Protein AF-A0A2K5JQI9-F1 (afdb_monomer)

InterPro domains:
  IPR001909 Krueppel-associated box [PF01352] (11-50)
  IPR001909 Krueppel-associated box [PS50805] (11-50)
  IPR001909 Krueppel-associated box [SM00349] (11-50)
  IPR001909 Krueppel-associated box [cd07765] (11-50)
  IPR036051 Krueppel-associated box domain superfamily [SSF109640] (7-50)
  IPR050169 Krueppel C2H2-type zinc-finger [PTHR23232] (8-49)

Secondary structure (DSSP, 8-state):
-PPP--------HHHH-----HHHHHH--HHHHHHHHHHHHHHHHHHHT-

Sequence (50 aa):
MFPPARGKELLSFEDVAMYFTREEWGHLDWGQKDLYRDVMLENYRNMVLL

Radius of gyration: 16.58 Å; Cα contacts (8 Å, |Δi|>4): 4; chains: 1; bounding box: 28×17×52 Å

pLDDT: mean 77.34, std 13.08, range [50.06, 95.06]

Organism: Colobus angolensis palliatus (NCBI:txid336983)

Mean predicted aligned error: 10.17 Å

Solvent-accessible surface area (backbone atoms only — not comparable to full-atom values): 3363 Å² total; per-residue (Å²): 136,77,81,78,79,76,72,87,78,78,78,52,70,75,80,73,58,86,82,74,53,76,68,56,54,68,72,50,53,71,67,58,54,50,52,50,50,52,54,51,51,51,50,52,54,58,61,74,74,109

Structure (mmCIF, N/CA/C/O backbone):
data_AF-A0A2K5JQI9-F1
#
_entry.id   AF-A0A2K5JQI9-F1
#
loop_
_atom_site.group_PDB
_atom_site.id
_atom_site.type_symbol
_atom_site.label_atom_id
_atom_site.label_alt_id
_atom_site.label_comp_id
_atom_site.label_asym_id
_atom_site.label_entity_id
_atom_site.label_seq_id
_atom_site.pdbx_PDB_ins_code
_atom_site.Cartn_x
_atom_site.Cartn_y
_atom_site.Cartn_z
_atom_site.occupancy
_atom_site.B_iso_or_equiv
_atom_site.auth_seq_id
_atom_site.auth_comp_id
_atom_site.auth_asym_id
_atom_site.auth_atom_id
_atom_site.pdbx_PDB_model_num
ATOM 1 N N . MET A 1 1 ? 10.858 -4.905 43.047 1.00 51.03 1 MET A N 1
ATOM 2 C CA . MET A 1 1 ? 10.803 -3.771 42.103 1.00 51.03 1 MET A CA 1
ATOM 3 C C . MET A 1 1 ? 10.388 -4.342 40.757 1.00 51.03 1 MET A C 1
ATOM 5 O O . MET A 1 1 ? 11.169 -5.069 40.162 1.00 51.03 1 MET A O 1
ATOM 9 N N . PHE A 1 2 ? 9.130 -4.151 40.361 1.00 55.62 2 PHE A N 1
ATOM 10 C CA . PHE A 1 2 ? 8.619 -4.570 39.052 1.00 55.62 2 PHE A CA 1
ATOM 11 C C . PHE A 1 2 ? 8.838 -3.417 38.067 1.00 55.62 2 PHE A C 1
ATOM 13 O O . PHE A 1 2 ? 8.708 -2.264 38.491 1.00 55.62 2 PHE A O 1
ATOM 20 N N . PRO A 1 3 ? 9.188 -3.673 36.795 1.00 69.44 3 PRO A N 1
ATOM 21 C CA . PRO A 1 3 ? 9.253 -2.595 35.822 1.00 69.44 3 PRO A CA 1
ATOM 22 C C . PRO A 1 3 ? 7.852 -1.974 35.695 1.00 69.44 3 PRO A C 1
ATOM 24 O O . PRO A 1 3 ? 6.863 -2.714 35.749 1.00 69.44 3 PRO A O 1
ATOM 27 N N . PRO A 1 4 ? 7.735 -0.640 35.568 1.00 63.38 4 PRO A N 1
ATOM 28 C CA . PRO A 1 4 ? 6.439 -0.020 35.352 1.00 63.38 4 PRO A CA 1
ATOM 29 C C . PRO A 1 4 ? 5.835 -0.602 34.072 1.00 63.38 4 PRO A C 1
ATOM 31 O O . PRO A 1 4 ? 6.524 -0.751 33.059 1.00 63.38 4 PRO A O 1
ATOM 34 N N . ALA A 1 5 ? 4.558 -0.982 34.144 1.00 65.31 5 ALA A N 1
ATOM 35 C CA . ALA A 1 5 ? 3.807 -1.439 32.989 1.00 65.31 5 ALA A CA 1
ATOM 36 C C . ALA A 1 5 ? 3.879 -0.341 31.922 1.00 65.31 5 ALA A C 1
ATOM 38 O O . ALA A 1 5 ? 3.358 0.757 32.124 1.00 65.31 5 ALA A O 1
ATOM 39 N N . ARG A 1 6 ? 4.586 -0.621 30.820 1.00 66.69 6 ARG A N 1
ATOM 40 C CA . ARG A 1 6 ? 4.598 0.252 29.646 1.00 66.69 6 ARG A CA 1
ATOM 41 C C . ARG A 1 6 ? 3.142 0.468 29.247 1.00 66.69 6 ARG A C 1
ATOM 43 O O . ARG A 1 6 ? 2.388 -0.502 29.142 1.00 66.69 6 ARG A O 1
ATOM 50 N N . GLY A 1 7 ? 2.738 1.735 29.154 1.00 63.06 7 GLY A N 1
ATOM 51 C CA . GLY A 1 7 ? 1.386 2.113 28.762 1.00 63.06 7 GLY A CA 1
ATOM 52 C C . GLY A 1 7 ? 0.993 1.378 27.486 1.00 63.06 7 GLY A C 1
ATOM 53 O O . GLY A 1 7 ? 1.852 1.041 26.675 1.00 63.06 7 GLY A O 1
ATOM 54 N N . LYS A 1 8 ? -0.299 1.083 27.334 1.00 64.06 8 LYS A N 1
ATOM 55 C CA . LYS A 1 8 ? -0.842 0.532 26.092 1.00 64.06 8 LYS A CA 1
ATOM 56 C C . LYS A 1 8 ? -0.550 1.541 24.978 1.00 64.06 8 LYS A C 1
ATOM 58 O O . LYS A 1 8 ? -1.282 2.517 24.846 1.00 64.06 8 LYS A O 1
ATOM 63 N N . GLU A 1 9 ? 0.544 1.349 24.252 1.00 71.56 9 GLU A N 1
ATOM 64 C CA . GLU A 1 9 ? 0.840 2.109 23.044 1.00 71.56 9 GLU A CA 1
ATOM 65 C C . GLU A 1 9 ? -0.249 1.749 22.035 1.00 71.56 9 GLU A C 1
ATOM 67 O O . GLU A 1 9 ? -0.354 0.611 21.576 1.00 71.56 9 GLU A O 1
ATOM 72 N N . LEU A 1 10 ? -1.150 2.701 21.796 1.00 72.00 10 LEU A N 1
ATOM 73 C CA . LEU A 1 10 ? -2.135 2.599 20.733 1.00 72.00 10 LEU A CA 1
ATOM 74 C C . LEU A 1 10 ? -1.372 2.758 19.424 1.00 72.00 10 LEU A C 1
ATOM 76 O O . LEU A 1 10 ? -0.891 3.848 19.129 1.00 72.00 10 LEU A O 1
ATOM 80 N N . LEU A 1 11 ? -1.245 1.663 18.679 1.00 70.25 11 LEU A N 1
ATOM 81 C CA . LEU A 1 11 ? -0.707 1.704 17.328 1.00 70.25 11 LEU A CA 1
ATOM 82 C C . LEU A 1 11 ? -1.710 2.430 16.435 1.00 70.25 11 LEU A C 1
ATOM 84 O O . LEU A 1 11 ? -2.897 2.090 16.402 1.00 70.25 11 LEU A O 1
ATOM 88 N N . SER A 1 12 ? -1.228 3.448 15.739 1.00 73.31 12 SER A N 1
ATOM 89 C CA . SER A 1 12 ? -1.967 4.090 14.669 1.00 73.31 12 SER A CA 1
ATOM 90 C C . SER A 1 12 ? -1.953 3.196 13.430 1.00 73.31 12 SER A C 1
ATOM 92 O O . SER A 1 12 ? -1.115 2.305 13.277 1.00 73.31 12 SER A O 1
ATOM 94 N N . PHE A 1 13 ? -2.886 3.437 12.512 1.00 70.06 13 PHE A N 1
ATOM 95 C CA . PHE A 1 13 ? -2.874 2.753 11.222 1.00 70.06 13 PHE A CA 1
ATOM 96 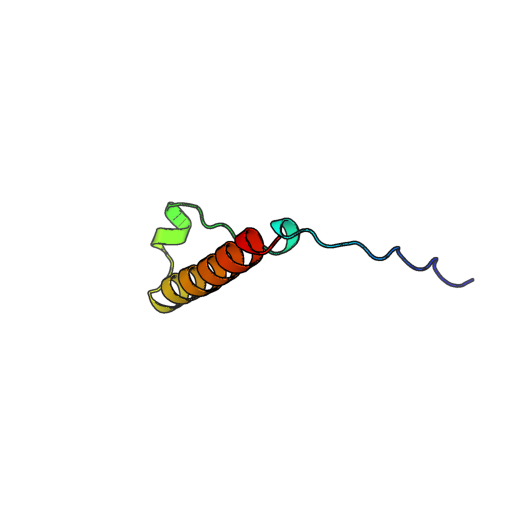C C . PHE A 1 13 ? -1.565 3.013 10.453 1.00 70.06 13 PHE A C 1
ATOM 98 O O . PHE A 1 13 ? -1.077 2.132 9.753 1.00 70.06 13 PHE A O 1
ATOM 105 N N . GLU A 1 14 ? -0.956 4.186 10.633 1.00 74.75 14 GLU A N 1
ATOM 106 C CA . GL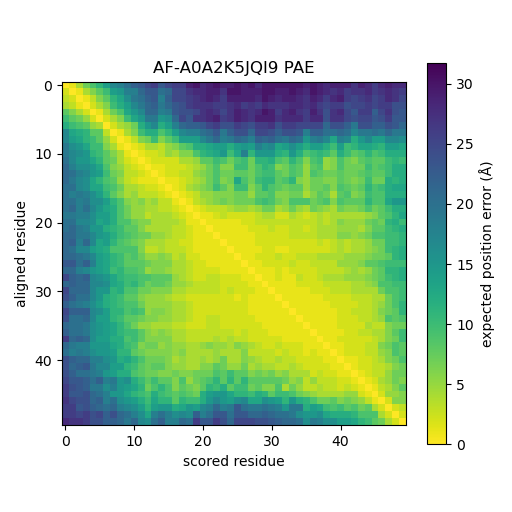U A 1 14 ? 0.321 4.552 10.013 1.00 74.75 14 GLU A CA 1
ATOM 107 C C . GLU A 1 14 ? 1.485 3.683 10.507 1.00 74.75 14 GLU A C 1
ATOM 109 O O . GLU A 1 14 ? 2.395 3.404 9.733 1.00 74.75 14 GLU A O 1
ATOM 114 N N . ASP A 1 15 ? 1.421 3.181 11.745 1.00 76.81 15 ASP A N 1
ATOM 115 C CA . ASP A 1 15 ? 2.464 2.319 12.321 1.00 76.81 15 ASP A CA 1
ATOM 116 C C . ASP A 1 15 ? 2.481 0.907 11.712 1.00 76.81 15 ASP A C 1
ATOM 118 O O . ASP A 1 15 ? 3.470 0.183 11.837 1.00 76.81 15 ASP A O 1
ATOM 122 N N . VAL A 1 16 ? 1.388 0.495 11.061 1.00 72.62 16 VAL A N 1
ATOM 123 C CA . VAL A 1 16 ? 1.239 -0.837 10.446 1.00 72.62 16 VAL A CA 1
ATOM 124 C C . VAL A 1 16 ? 1.034 -0.789 8.931 1.00 72.62 16 VAL A C 1
ATOM 126 O O . VAL A 1 16 ? 1.143 -1.820 8.266 1.00 72.62 16 VAL A O 1
ATOM 129 N N . ALA A 1 17 ? 0.742 0.382 8.365 1.00 74.56 17 ALA A N 1
ATOM 130 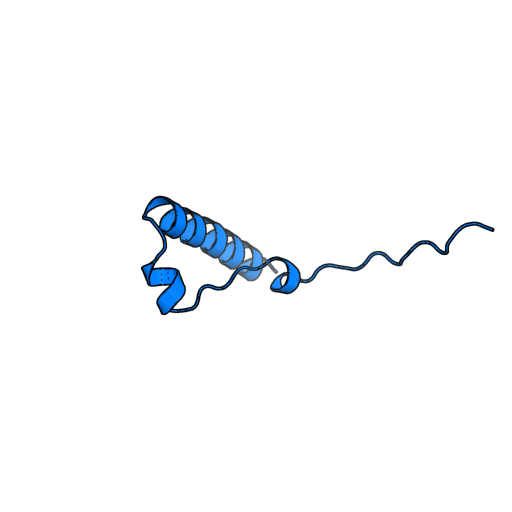C CA . ALA A 1 17 ? 0.535 0.551 6.936 1.00 74.56 17 ALA A CA 1
ATOM 131 C C . ALA A 1 17 ? 1.866 0.516 6.175 1.00 74.56 17 ALA A C 1
ATOM 133 O O . ALA A 1 17 ? 2.803 1.256 6.467 1.00 74.56 17 ALA A O 1
ATOM 134 N N . MET A 1 18 ? 1.926 -0.322 5.140 1.00 74.00 18 MET A N 1
ATOM 135 C CA . MET A 1 18 ? 3.059 -0.374 4.222 1.00 74.00 18 MET A CA 1
ATOM 136 C C . MET A 1 18 ? 2.718 0.396 2.947 1.00 74.00 18 MET A C 1
ATOM 138 O O . MET A 1 18 ? 1.770 0.055 2.237 1.00 74.00 18 MET A O 1
ATOM 142 N N . TYR A 1 19 ? 3.506 1.424 2.649 1.00 81.06 19 TYR A N 1
ATOM 143 C CA . TYR A 1 19 ? 3.393 2.203 1.421 1.00 81.06 19 TYR A CA 1
ATOM 144 C C . TYR A 1 19 ? 4.558 1.864 0.504 1.00 81.06 19 TYR A C 1
ATOM 146 O O . TYR A 1 19 ? 5.710 1.904 0.926 1.00 81.06 19 TYR A O 1
ATOM 154 N N . PHE A 1 20 ? 4.250 1.555 -0.751 1.00 86.31 20 PHE A N 1
ATOM 155 C CA . PHE A 1 20 ? 5.265 1.341 -1.772 1.00 86.31 20 PHE A CA 1
ATOM 156 C C . PHE A 1 20 ? 5.510 2.636 -2.538 1.00 86.31 20 PHE A C 1
ATOM 158 O O . PHE A 1 20 ? 4.571 3.294 -2.995 1.00 86.31 20 PHE A O 1
ATOM 165 N N . THR A 1 21 ? 6.779 2.974 -2.736 1.00 90.75 21 THR A N 1
ATOM 166 C CA . THR A 1 21 ? 7.184 3.936 -3.764 1.00 90.75 21 THR A CA 1
ATOM 167 C C . THR A 1 21 ? 6.888 3.386 -5.164 1.00 90.75 21 THR A C 1
ATOM 169 O O . THR A 1 21 ? 6.598 2.199 -5.350 1.00 90.75 21 THR A O 1
ATOM 172 N N . ARG A 1 22 ? 6.956 4.240 -6.193 1.00 88.31 22 ARG A N 1
ATOM 173 C CA . ARG A 1 22 ? 6.687 3.820 -7.579 1.00 88.31 22 ARG A CA 1
ATOM 174 C C . ARG A 1 22 ? 7.704 2.784 -8.059 1.00 88.31 22 ARG A C 1
ATOM 176 O O . ARG A 1 22 ? 7.352 1.862 -8.794 1.00 88.31 22 ARG A O 1
ATOM 183 N N . GLU A 1 23 ? 8.947 2.946 -7.632 1.00 94.12 23 GLU A N 1
ATOM 184 C CA . GLU A 1 23 ? 10.061 2.054 -7.907 1.00 94.12 23 GLU A CA 1
ATOM 185 C C . GLU A 1 23 ? 9.837 0.699 -7.229 1.00 94.12 23 GLU A C 1
ATOM 187 O O . GLU A 1 23 ? 9.888 -0.326 -7.905 1.00 94.12 23 GLU A O 1
ATOM 192 N N . GLU A 1 24 ? 9.505 0.667 -5.936 1.00 93.81 24 GLU A N 1
ATOM 193 C CA . GLU A 1 24 ? 9.216 -0.580 -5.209 1.00 93.81 24 GLU A CA 1
ATOM 194 C C . GLU A 1 24 ? 7.995 -1.303 -5.782 1.00 93.81 24 GLU A C 1
ATOM 196 O O . GLU A 1 24 ? 8.038 -2.514 -5.994 1.00 93.81 24 GLU A O 1
ATOM 201 N N . TRP A 1 25 ? 6.946 -0.561 -6.150 1.00 91.38 25 TRP A N 1
ATOM 202 C CA . TRP A 1 25 ? 5.767 -1.111 -6.819 1.00 91.38 25 TRP A CA 1
ATOM 203 C C . TRP A 1 25 ? 6.113 -1.832 -8.130 1.00 91.38 25 TRP A C 1
ATOM 205 O O . TRP A 1 25 ? 5.512 -2.853 -8.477 1.00 91.38 25 TRP A O 1
ATOM 215 N N . GLY A 1 26 ? 7.101 -1.321 -8.870 1.00 92.56 26 GLY A N 1
ATOM 216 C CA . GLY A 1 26 ? 7.610 -1.948 -10.089 1.00 92.56 26 GLY A CA 1
ATOM 217 C C . GLY A 1 26 ? 8.220 -3.332 -9.851 1.00 92.56 26 GLY A C 1
ATOM 218 O O . GLY A 1 26 ? 8.084 -4.199 -10.712 1.00 92.56 26 GLY A O 1
ATOM 219 N N . HIS A 1 27 ? 8.815 -3.552 -8.677 1.00 95.06 27 HIS A N 1
ATOM 220 C CA . HIS A 1 27 ? 9.486 -4.800 -8.307 1.00 95.06 27 HIS A CA 1
ATOM 221 C C . HIS A 1 27 ? 8.547 -5.852 -7.704 1.00 95.06 27 HIS A C 1
ATOM 223 O O . HIS A 1 27 ? 8.945 -7.009 -7.587 1.00 95.06 27 HIS A O 1
ATOM 229 N N . LEU A 1 28 ? 7.315 -5.479 -7.346 1.00 92.81 28 LEU A N 1
ATOM 230 C CA . LEU A 1 28 ? 6.340 -6.427 -6.813 1.00 92.81 28 LEU A CA 1
ATOM 231 C C . LEU A 1 28 ? 5.878 -7.417 -7.880 1.00 92.81 28 LEU A C 1
ATOM 233 O O . LEU A 1 28 ? 5.563 -7.033 -9.018 1.00 92.81 28 LEU A O 1
ATOM 237 N N . ASP A 1 29 ? 5.748 -8.675 -7.476 1.00 95.00 29 ASP A N 1
ATOM 238 C CA . ASP A 1 29 ? 5.073 -9.677 -8.285 1.00 95.00 29 ASP A CA 1
ATOM 239 C C . ASP A 1 29 ? 3.551 -9.438 -8.332 1.00 95.00 29 ASP A C 1
ATOM 241 O O . ASP A 1 29 ? 2.987 -8.560 -7.669 1.00 95.00 29 ASP A O 1
ATOM 245 N N . TRP A 1 30 ? 2.869 -10.200 -9.186 1.00 93.19 30 TRP A N 1
ATOM 246 C CA . TRP A 1 30 ? 1.426 -10.070 -9.365 1.00 93.19 30 TRP A CA 1
ATOM 247 C C . TRP A 1 30 ? 0.628 -10.395 -8.099 1.00 93.19 30 TRP A C 1
ATOM 249 O O . TRP A 1 30 ? -0.347 -9.700 -7.830 1.00 93.19 30 TRP A O 1
ATOM 259 N N . GLY A 1 31 ? 1.045 -11.389 -7.311 1.00 94.19 31 GLY A N 1
ATOM 260 C CA . GLY A 1 31 ? 0.359 -11.767 -6.074 1.00 94.19 31 GLY A CA 1
ATOM 261 C C . GLY A 1 31 ? 0.514 -10.710 -4.983 1.00 94.19 31 GLY A C 1
ATOM 262 O O . GLY A 1 31 ? -0.440 -10.405 -4.275 1.00 94.19 31 GLY A O 1
ATOM 263 N N . GLN A 1 32 ? 1.681 -10.075 -4.895 1.00 91.25 32 GLN A N 1
ATOM 264 C CA . GLN A 1 32 ? 1.926 -8.967 -3.971 1.00 91.25 32 GLN A CA 1
ATOM 265 C C . GLN A 1 32 ? 1.091 -7.727 -4.316 1.00 91.25 32 GLN A C 1
ATOM 267 O O . GLN A 1 32 ? 0.559 -7.066 -3.424 1.00 91.25 32 GLN A O 1
ATOM 272 N N . LYS A 1 33 ? 0.941 -7.419 -5.609 1.00 92.06 33 LYS A N 1
ATOM 273 C CA . LYS A 1 33 ? 0.083 -6.316 -6.072 1.00 92.06 33 LYS A CA 1
ATOM 274 C C . LYS A 1 33 ? -1.396 -6.579 -5.803 1.00 92.06 33 LYS A C 1
ATOM 276 O O . LYS A 1 33 ? -2.122 -5.635 -5.495 1.00 92.06 33 LYS A O 1
ATOM 281 N N . ASP A 1 34 ? -1.827 -7.829 -5.935 1.00 92.88 34 ASP A N 1
ATOM 282 C CA . ASP A 1 34 ? -3.199 -8.249 -5.642 1.00 92.88 34 ASP A CA 1
ATOM 283 C C . ASP A 1 34 ? -3.492 -8.141 -4.141 1.00 92.88 34 ASP A C 1
ATOM 285 O O . ASP A 1 34 ? -4.415 -7.437 -3.738 1.00 92.88 34 ASP A O 1
ATOM 289 N N . LEU A 1 35 ? -2.597 -8.676 -3.305 1.00 89.31 35 LEU A N 1
ATOM 290 C CA . LEU A 1 35 ? -2.692 -8.563 -1.851 1.00 89.31 35 LEU A CA 1
ATOM 291 C C . LEU A 1 35 ? -2.726 -7.102 -1.380 1.00 89.31 35 LEU A C 1
ATOM 293 O O . LEU A 1 35 ? -3.520 -6.750 -0.511 1.00 89.31 35 LEU A O 1
ATOM 297 N N . TYR A 1 36 ? -1.897 -6.227 -1.961 1.00 88.25 36 TYR A N 1
ATOM 298 C CA . TYR A 1 36 ? -1.936 -4.798 -1.643 1.00 88.25 36 TYR A CA 1
ATOM 299 C C . TYR A 1 36 ? -3.296 -4.174 -1.975 1.00 88.25 36 TYR A C 1
ATOM 301 O O . TYR A 1 36 ? -3.810 -3.375 -1.195 1.00 88.25 36 TYR A O 1
ATOM 309 N N . ARG A 1 37 ? -3.901 -4.534 -3.115 1.00 86.75 37 ARG A N 1
ATOM 310 C CA . ARG A 1 37 ? -5.236 -4.042 -3.483 1.00 86.75 37 ARG A CA 1
ATOM 311 C C . ARG A 1 37 ? -6.292 -4.500 -2.489 1.00 86.75 37 ARG A C 1
ATOM 313 O O . ARG A 1 37 ? -7.080 -3.663 -2.061 1.00 86.75 37 ARG A O 1
ATOM 320 N N . ASP A 1 38 ? -6.281 -5.770 -2.102 1.00 86.75 38 ASP A N 1
A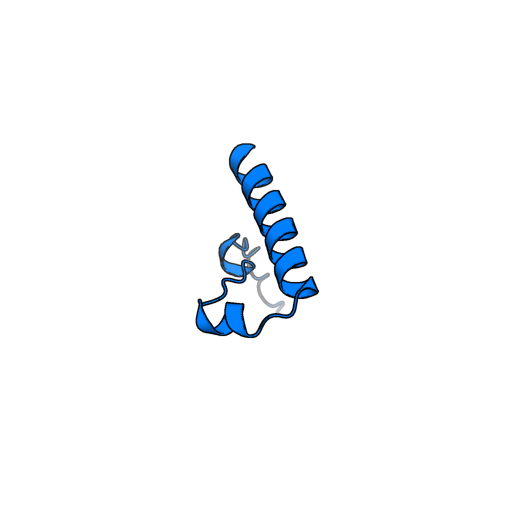TOM 321 C CA . ASP A 1 38 ? -7.244 -6.321 -1.145 1.00 86.75 38 ASP A CA 1
ATOM 322 C C . ASP A 1 38 ? -7.139 -5.636 0.218 1.00 86.75 38 ASP A C 1
ATOM 324 O O . ASP A 1 38 ? -8.135 -5.134 0.744 1.00 86.75 38 ASP A O 1
ATOM 328 N N . VAL A 1 39 ? -5.915 -5.511 0.738 1.00 83.56 39 VAL A N 1
ATOM 329 C CA . VAL A 1 39 ? -5.648 -4.839 2.016 1.00 83.56 39 VAL A CA 1
ATOM 330 C C . VAL A 1 39 ? -6.061 -3.365 1.955 1.00 83.56 39 VAL A C 1
ATOM 332 O O . VAL A 1 39 ? -6.723 -2.866 2.862 1.00 83.56 39 VAL A O 1
ATOM 335 N N . MET A 1 40 ? -5.735 -2.6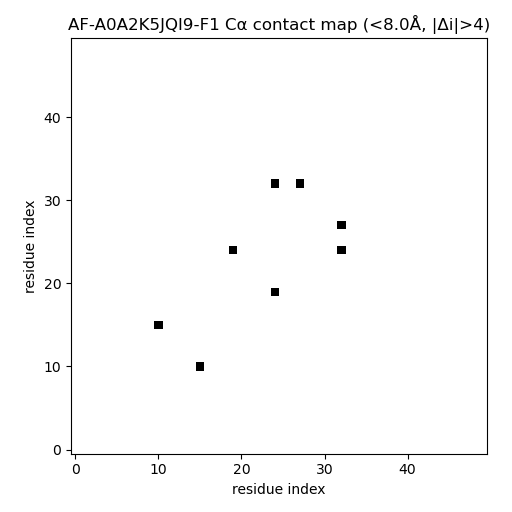49 0.875 1.00 82.94 40 MET A N 1
ATOM 336 C CA . MET A 1 40 ? -6.127 -1.242 0.731 1.00 82.94 40 MET A CA 1
ATOM 337 C C . MET A 1 40 ? -7.639 -1.054 0.561 1.00 82.94 40 MET A C 1
ATOM 339 O O . MET A 1 40 ? -8.187 -0.065 1.048 1.00 82.94 40 MET A O 1
ATOM 343 N N . LEU A 1 41 ? -8.331 -1.990 -0.092 1.00 7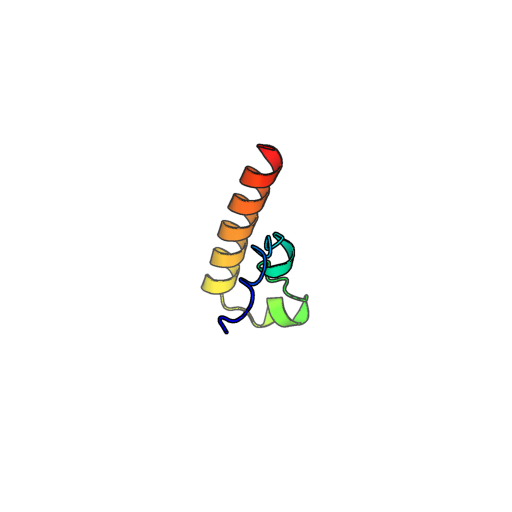7.00 41 LEU A N 1
A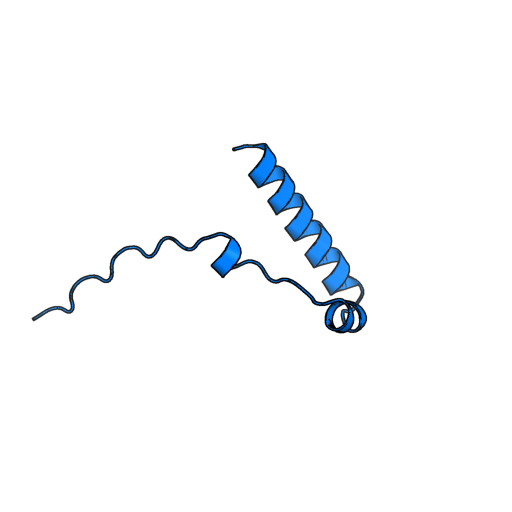TOM 344 C CA . LEU A 1 41 ? -9.789 -1.975 -0.212 1.00 77.00 41 LEU A CA 1
ATOM 345 C C . LEU A 1 41 ? -10.473 -2.218 1.136 1.00 77.00 41 LEU A C 1
ATOM 347 O O . LEU A 1 41 ? -11.443 -1.524 1.449 1.00 77.00 41 LEU A O 1
ATOM 351 N N . GLU A 1 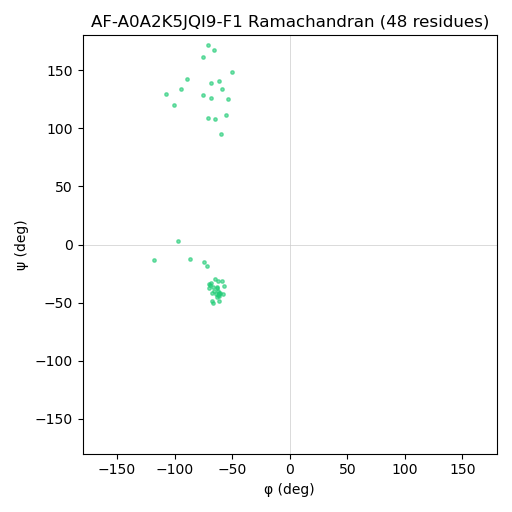42 ? -9.977 -3.158 1.944 1.00 78.94 42 GLU A N 1
ATOM 352 C CA . GLU A 1 42 ? -10.454 -3.346 3.319 1.00 78.94 42 GLU A CA 1
ATOM 353 C C . GLU A 1 42 ? -10.202 -2.103 4.172 1.00 78.94 42 GLU A C 1
ATOM 355 O O . GLU A 1 42 ? -11.111 -1.642 4.862 1.00 78.94 42 GLU A O 1
ATOM 360 N N . ASN A 1 43 ? -9.019 -1.497 4.062 1.00 74.00 43 ASN A N 1
ATOM 361 C CA . ASN A 1 43 ? -8.693 -0.269 4.786 1.00 74.00 43 ASN A CA 1
ATOM 362 C C . ASN A 1 43 ? -9.618 0.891 4.401 1.00 74.00 43 ASN A C 1
ATOM 364 O O . ASN A 1 43 ? -10.119 1.588 5.281 1.00 74.00 43 ASN A O 1
ATOM 368 N N . TYR A 1 44 ? -9.916 1.068 3.110 1.00 67.19 44 TYR A N 1
ATOM 369 C CA . TYR A 1 44 ? -10.855 2.095 2.656 1.00 67.19 44 TYR A CA 1
ATOM 370 C C . TYR A 1 44 ? -12.278 1.839 3.171 1.00 67.19 44 TYR A C 1
ATOM 372 O O . TYR A 1 44 ? -12.934 2.757 3.653 1.00 67.19 44 TYR A O 1
ATOM 380 N N . ARG A 1 45 ? -12.753 0.586 3.135 1.00 71.75 45 ARG A N 1
ATOM 381 C CA . ARG A 1 45 ? -14.065 0.213 3.694 1.00 71.75 45 A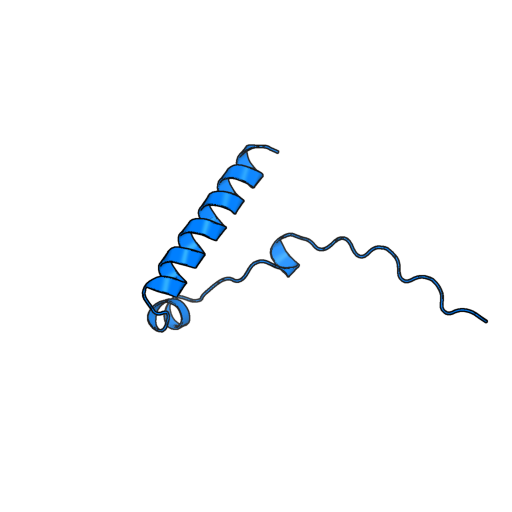RG A CA 1
ATOM 382 C C . ARG A 1 45 ? -14.147 0.478 5.196 1.00 71.75 45 ARG A C 1
ATOM 384 O O . ARG A 1 45 ? -15.160 0.991 5.657 1.00 71.75 45 ARG A O 1
ATOM 391 N N . ASN A 1 46 ? -13.085 0.170 5.935 1.00 66.38 46 ASN A N 1
ATOM 392 C CA . ASN A 1 46 ? -13.014 0.401 7.376 1.00 66.38 46 ASN A CA 1
ATOM 393 C C . ASN A 1 46 ? -12.921 1.898 7.721 1.00 66.38 46 ASN A C 1
ATOM 395 O O . ASN A 1 46 ? -13.508 2.318 8.712 1.00 66.38 46 ASN A O 1
ATOM 399 N N . MET A 1 47 ? -12.257 2.713 6.891 1.00 61.97 47 MET A N 1
ATOM 400 C CA . MET A 1 47 ? -12.244 4.177 7.033 1.00 61.97 47 MET A CA 1
ATOM 401 C C . MET A 1 47 ? -13.595 4.825 6.714 1.00 61.97 47 MET A C 1
ATOM 403 O O . MET A 1 47 ? -13.947 5.811 7.342 1.00 61.97 47 MET A O 1
ATOM 407 N N . VAL A 1 48 ? -14.352 4.294 5.749 1.00 57.47 48 VAL A N 1
ATOM 408 C CA . VAL A 1 48 ? -15.676 4.827 5.364 1.00 57.47 48 VAL A CA 1
ATOM 409 C C . VAL A 1 48 ? -16.768 4.483 6.394 1.00 57.47 48 VAL A C 1
ATOM 411 O O . VAL A 1 48 ? -17.843 5.079 6.374 1.00 57.47 48 VAL A O 1
ATOM 414 N N . LEU A 1 49 ? -16.509 3.535 7.300 1.00 51.25 49 LEU A N 1
ATOM 415 C CA . LEU A 1 49 ? -17.438 3.102 8.352 1.00 51.25 49 LEU A CA 1
ATOM 416 C C . LEU A 1 49 ? -17.201 3.771 9.725 1.00 51.25 49 LEU A C 1
ATOM 418 O O . LEU A 1 49 ? -17.910 3.429 10.675 1.00 51.25 49 LEU A O 1
ATOM 422 N N . LEU A 1 50 ? -16.251 4.711 9.831 1.00 50.06 50 LEU A N 1
ATOM 423 C CA . LEU A 1 50 ? -15.998 5.564 11.007 1.00 50.06 50 LEU A CA 1
ATOM 424 C C . LEU A 1 50 ? -16.402 7.017 10.733 1.00 50.06 50 LEU A C 1
ATOM 426 O O . LEU A 1 50 ? -16.858 7.671 11.697 1.00 50.06 50 LEU A O 1
#

Foldseek 3Di:
DDPPDDPPPDDDPVNVDDDDDPVRVVVDDPVRVVVNVVVVVVVVVVVVVD

Nearest PDB structures (foldseek):
  7z36-assembly1_D  TM=7.832E-01  e=5.237E-03  Homo sapiens